Protein AF-A0A6P0M1C6-F1 (afdb_monomer_lite)

Secondary structure (DSSP, 8-state):
------------HHHHHHHHHHHHHHHHHHHHHH-SSSPEEEEEET-TTTHHHHHHHHHHHHTT-S-EEEEEE---

Radius of gyration: 14.61 Å; chains: 1; bounding box: 26×26×46 Å

Foldseek 3Di:
DDDDPPDPPPQDPCNVVVVLVCLLVVVVVVCVVPNLPDAAEEEDEQCPVVPNVVSNVVNCVVVVRPHYHYHDDYDD

Structure (mmCIF, N/CA/C/O backbone):
data_AF-A0A6P0M1C6-F1
#
_entry.id   AF-A0A6P0M1C6-F1
#
loop_
_atom_site.group_PDB
_atom_site.id
_atom_site.type_symbol
_atom_site.label_atom_id
_atom_site.label_alt_id
_atom_site.label_comp_id
_atom_site.label_asym_id
_atom_site.label_entity_id
_atom_site.label_seq_id
_atom_site.pdbx_PDB_ins_code
_atom_site.Cartn_x
_atom_site.Cartn_y
_atom_site.Cartn_z
_atom_site.occupancy
_atom_site.B_iso_or_equiv
_atom_site.auth_seq_id
_atom_site.auth_comp_id
_atom_site.auth_asym_id
_atom_site.auth_atom_id
_atom_site.pdbx_PDB_model_num
ATOM 1 N N . MET A 1 1 ? -15.786 3.798 -35.168 1.00 37.12 1 MET A N 1
ATOM 2 C CA . MET A 1 1 ? -15.355 2.869 -34.103 1.00 37.12 1 MET A CA 1
ATOM 3 C C . MET A 1 1 ? -13.840 2.982 -34.006 1.00 37.12 1 MET A C 1
ATOM 5 O O . MET A 1 1 ? -13.152 2.421 -34.847 1.00 37.12 1 MET A O 1
ATOM 9 N N . ASN A 1 2 ? -13.335 3.835 -33.111 1.00 41.94 2 ASN A N 1
ATOM 10 C CA . ASN A 1 2 ? -11.895 4.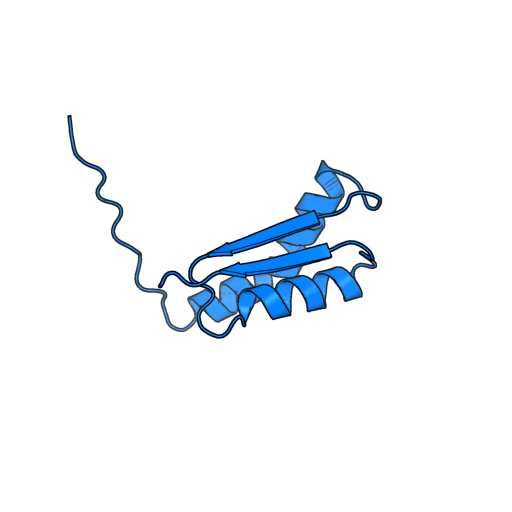083 -32.983 1.00 41.94 2 ASN A CA 1
ATOM 11 C C . ASN A 1 2 ? -11.330 3.148 -31.908 1.00 41.94 2 ASN A C 1
ATOM 13 O O . ASN A 1 2 ? -11.984 2.971 -30.884 1.00 41.94 2 ASN A O 1
ATOM 17 N N . ARG A 1 3 ? -10.182 2.514 -32.164 1.00 43.34 3 ARG A N 1
ATOM 18 C CA . ARG A 1 3 ? -9.592 1.525 -31.243 1.00 43.34 3 ARG A CA 1
ATOM 19 C C . ARG A 1 3 ? -8.889 2.215 -30.079 1.00 43.34 3 ARG A C 1
ATOM 21 O O . ARG A 1 3 ? -8.394 3.330 -30.236 1.00 43.34 3 ARG A O 1
ATOM 28 N N . ASP A 1 4 ? -8.817 1.522 -28.951 1.00 50.78 4 ASP A N 1
ATOM 29 C CA . ASP A 1 4 ? -8.226 1.995 -27.703 1.00 50.78 4 ASP A CA 1
ATOM 30 C C . ASP A 1 4 ? -6.777 2.448 -27.889 1.00 50.78 4 ASP A C 1
ATOM 32 O O . ASP A 1 4 ? -5.836 1.656 -27.916 1.00 50.78 4 ASP A O 1
ATOM 36 N N . SER A 1 5 ? -6.577 3.762 -27.980 1.00 45.09 5 SER A N 1
ATOM 37 C CA . SER A 1 5 ? -5.249 4.368 -27.977 1.00 45.09 5 SER A CA 1
ATOM 38 C C . SER A 1 5 ? -4.725 4.522 -26.547 1.00 45.09 5 SER A C 1
ATOM 40 O O . SER A 1 5 ? -4.270 5.607 -26.173 1.00 45.09 5 SER A O 1
ATOM 42 N N . TYR A 1 6 ? -4.787 3.451 -25.746 1.00 46.78 6 TYR A N 1
ATOM 43 C CA . TYR A 1 6 ? -4.053 3.381 -24.486 1.00 46.78 6 TYR A CA 1
ATOM 44 C C . TYR A 1 6 ? -2.561 3.308 -24.816 1.00 46.78 6 TYR A C 1
ATOM 46 O O . TYR A 1 6 ? -1.979 2.243 -25.010 1.00 46.78 6 TYR A O 1
ATOM 54 N N . ARG A 1 7 ? -1.944 4.481 -24.939 1.00 48.03 7 ARG A N 1
ATOM 55 C CA . ARG A 1 7 ? -0.494 4.618 -24.873 1.00 48.03 7 ARG A CA 1
ATOM 56 C C . ARG A 1 7 ? -0.142 4.630 -23.389 1.00 48.03 7 ARG A C 1
ATOM 58 O O . ARG A 1 7 ? -0.589 5.562 -22.715 1.00 48.03 7 ARG A O 1
ATOM 65 N N . PRO A 1 8 ? 0.642 3.667 -22.874 1.00 43.47 8 PRO A N 1
ATOM 66 C CA . PRO A 1 8 ? 1.221 3.802 -21.548 1.00 43.47 8 PRO A CA 1
ATOM 67 C C . PRO A 1 8 ? 1.982 5.127 -21.512 1.00 43.47 8 PRO A C 1
ATOM 69 O O . PRO A 1 8 ? 2.899 5.345 -22.307 1.00 43.47 8 PRO A O 1
ATOM 72 N N . LEU A 1 9 ? 1.559 6.048 -20.648 1.00 53.56 9 LEU A N 1
ATOM 73 C CA . LEU A 1 9 ? 2.300 7.282 -20.429 1.00 53.56 9 LEU A CA 1
ATOM 74 C C . LEU A 1 9 ? 3.594 6.886 -19.728 1.00 53.56 9 LEU A C 1
ATOM 76 O O . LEU A 1 9 ? 3.558 6.594 -18.535 1.00 53.56 9 LEU A O 1
ATOM 80 N N . THR A 1 10 ? 4.709 6.851 -20.466 1.00 51.78 10 THR A N 1
ATOM 81 C CA . THR A 1 10 ? 6.038 6.579 -19.908 1.00 51.78 10 THR A CA 1
ATOM 82 C C . THR A 1 10 ? 6.219 7.447 -18.663 1.00 51.78 10 THR A C 1
ATOM 84 O O . THR A 1 10 ? 6.214 8.678 -18.802 1.00 51.78 10 THR A O 1
ATOM 87 N N . PRO A 1 11 ? 6.316 6.862 -17.453 1.00 49.31 11 PRO A N 1
ATOM 88 C CA . PRO A 1 11 ? 6.336 7.656 -16.239 1.00 49.31 11 PRO A CA 1
ATOM 89 C C . PRO A 1 11 ? 7.512 8.630 -16.284 1.00 49.31 11 PRO A C 1
ATOM 91 O O . PRO A 1 11 ? 8.657 8.232 -16.506 1.00 49.31 11 PRO A O 1
ATOM 94 N N . LYS A 1 12 ? 7.244 9.926 -16.079 1.00 49.44 12 LYS A N 1
ATOM 95 C CA . LYS A 1 12 ? 8.324 10.883 -15.797 1.00 49.44 12 LYS A CA 1
ATOM 96 C C . LYS A 1 12 ? 9.090 10.376 -14.573 1.00 49.44 12 LYS A C 1
ATOM 98 O O . LYS A 1 12 ? 8.472 9.810 -13.679 1.00 49.44 12 LYS A O 1
ATOM 103 N N . ALA A 1 13 ? 10.390 10.646 -14.474 1.00 53.84 13 ALA A N 1
ATOM 104 C CA . ALA A 1 13 ? 11.186 10.199 -13.324 1.00 53.84 13 ALA A CA 1
ATOM 105 C C . ALA A 1 13 ? 10.631 10.678 -11.957 1.00 53.84 13 ALA A C 1
ATOM 107 O O . ALA A 1 13 ? 10.792 9.990 -10.956 1.00 53.84 13 ALA A O 1
ATOM 108 N N . ASP A 1 14 ? 9.918 11.813 -11.914 1.00 54.62 14 ASP A N 1
ATOM 109 C CA . ASP A 1 14 ? 9.199 12.283 -10.718 1.00 54.62 14 ASP A CA 1
ATOM 110 C C . ASP A 1 14 ? 7.870 11.545 -10.447 1.00 54.62 14 ASP A C 1
ATOM 112 O O . ASP A 1 14 ? 7.411 11.536 -9.311 1.00 54.62 14 ASP A O 1
ATOM 116 N N . ALA A 1 15 ? 7.238 10.922 -11.449 1.00 60.03 15 ALA A N 1
ATOM 117 C CA . ALA A 1 15 ? 5.873 10.396 -11.349 1.00 60.03 15 ALA A CA 1
ATOM 118 C C . ALA A 1 15 ? 5.736 9.303 -10.280 1.00 60.03 15 ALA A C 1
ATOM 120 O O . ALA A 1 15 ? 4.776 9.330 -9.515 1.00 60.03 15 ALA A O 1
ATOM 121 N N . THR A 1 16 ? 6.721 8.408 -10.153 1.00 65.50 16 THR A N 1
ATOM 122 C CA . THR A 1 16 ? 6.781 7.439 -9.046 1.00 65.50 16 THR A CA 1
ATOM 123 C C . THR A 1 16 ? 6.903 8.157 -7.699 1.00 65.50 16 THR A C 1
ATOM 125 O O . THR A 1 16 ? 6.174 7.845 -6.765 1.00 65.50 16 THR A O 1
ATOM 128 N N . GLY A 1 17 ? 7.759 9.180 -7.602 1.00 67.75 17 GLY A N 1
ATOM 129 C CA . GLY A 1 17 ? 7.920 9.994 -6.392 1.00 67.75 17 GLY A CA 1
ATOM 130 C C . GLY A 1 17 ? 6.685 10.826 -6.020 1.00 67.75 17 GLY A C 1
ATOM 131 O O . GLY A 1 17 ? 6.479 11.110 -4.842 1.00 67.75 17 GLY A O 1
ATOM 132 N N . TYR A 1 18 ? 5.849 11.193 -6.993 1.00 71.00 18 TYR A N 1
ATOM 133 C CA . TYR A 1 18 ? 4.538 11.801 -6.764 1.00 71.00 18 TYR A CA 1
ATOM 134 C C . TYR A 1 18 ? 3.513 10.753 -6.307 1.00 71.00 18 TYR A C 1
ATOM 136 O O . TYR A 1 18 ? 2.851 10.951 -5.291 1.0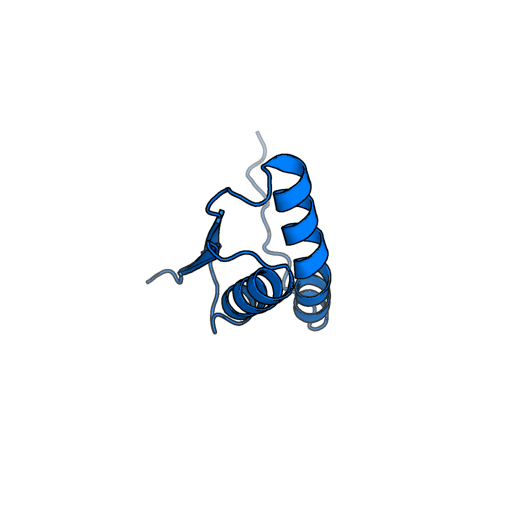0 71.00 18 TYR A O 1
ATOM 144 N N . LEU A 1 19 ? 3.438 9.605 -6.988 1.00 75.00 19 LEU A N 1
ATOM 145 C CA . LEU A 1 19 ? 2.528 8.507 -6.646 1.00 75.00 19 LEU A CA 1
ATOM 146 C C . LEU A 1 19 ? 2.763 7.997 -5.212 1.00 75.00 19 LEU A C 1
ATOM 148 O O . LEU A 1 19 ? 1.811 7.859 -4.448 1.00 75.00 19 LEU A O 1
ATOM 152 N N . LEU A 1 20 ? 4.027 7.819 -4.808 1.00 78.38 20 LEU A N 1
ATOM 153 C CA . LEU A 1 20 ? 4.402 7.412 -3.447 1.00 78.38 20 LEU A CA 1
ATOM 154 C C . LEU A 1 20 ? 3.936 8.414 -2.369 1.00 78.38 20 LEU A C 1
ATOM 156 O O . LEU A 1 20 ? 3.634 8.000 -1.251 1.00 78.38 20 LEU A O 1
ATOM 160 N N . LYS A 1 21 ? 3.830 9.715 -2.688 1.00 83.25 21 LYS A N 1
ATOM 161 C CA . LYS A 1 21 ? 3.287 10.744 -1.775 1.00 83.25 21 LYS A CA 1
ATOM 162 C C . LYS A 1 21 ? 1.760 10.709 -1.672 1.00 83.25 21 LYS A C 1
ATOM 164 O O . LYS A 1 21 ? 1.223 11.204 -0.687 1.00 83.25 21 LYS A O 1
ATOM 169 N N . MET A 1 22 ? 1.068 10.134 -2.657 1.00 86.62 22 MET A N 1
ATOM 170 C CA . MET A 1 22 ? -0.395 10.005 -2.664 1.00 86.62 22 MET A CA 1
ATOM 171 C C . MET A 1 22 ? -0.898 8.777 -1.889 1.00 86.62 22 MET A C 1
ATOM 173 O O . MET A 1 22 ? -2.079 8.721 -1.560 1.00 86.62 22 MET A O 1
ATOM 177 N N . ILE A 1 23 ? -0.025 7.817 -1.553 1.00 88.56 23 ILE A N 1
ATOM 178 C CA . ILE A 1 23 ? -0.393 6.582 -0.835 1.00 88.56 23 ILE A CA 1
ATOM 179 C C . ILE A 1 23 ? -1.156 6.843 0.481 1.00 88.56 23 ILE A C 1
ATOM 181 O O . ILE A 1 23 ? -2.201 6.216 0.662 1.00 88.56 23 ILE A O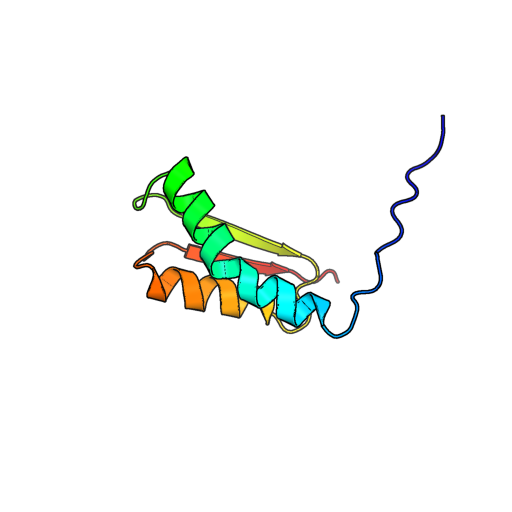 1
ATOM 185 N N . PRO A 1 24 ? -0.737 7.761 1.382 1.00 87.12 24 PRO A N 1
ATOM 186 C CA . PRO A 1 24 ? -1.480 8.015 2.619 1.00 87.12 24 PRO A CA 1
ATOM 187 C C . PRO A 1 24 ? -2.897 8.546 2.364 1.00 87.12 24 PRO A C 1
ATOM 189 O O . PRO A 1 24 ? -3.833 8.140 3.045 1.00 87.12 24 PRO A O 1
ATOM 192 N N . GLN A 1 25 ? -3.068 9.403 1.350 1.00 89.38 25 GLN A N 1
ATOM 193 C CA . GLN A 1 25 ? -4.373 9.938 0.947 1.00 89.38 25 GLN A CA 1
ATOM 194 C C . GLN A 1 25 ? -5.267 8.840 0.354 1.00 89.38 25 GLN A C 1
ATOM 196 O O . GLN A 1 25 ? -6.428 8.726 0.731 1.00 89.38 25 GLN A O 1
ATOM 201 N N . PHE A 1 26 ? -4.714 7.991 -0.516 1.00 88.19 26 PHE A N 1
ATOM 202 C CA . PHE A 1 26 ? -5.413 6.834 -1.081 1.00 88.19 26 PHE A CA 1
ATOM 203 C C . PHE A 1 26 ? -5.910 5.876 0.014 1.00 88.19 26 PHE A C 1
ATOM 205 O O . PHE A 1 26 ? -7.075 5.485 0.010 1.00 88.19 26 PHE A O 1
ATOM 212 N N . ILE A 1 27 ? -5.062 5.549 0.995 1.00 88.12 27 ILE A N 1
ATOM 213 C CA . ILE A 1 27 ? -5.449 4.694 2.125 1.00 88.12 27 ILE A CA 1
ATOM 214 C C . ILE A 1 27 ? -6.503 5.388 3.002 1.00 88.12 27 ILE A C 1
ATOM 216 O O . ILE A 1 27 ? -7.476 4.754 3.404 1.00 88.12 27 ILE A O 1
ATOM 220 N N . TYR A 1 28 ? -6.372 6.693 3.252 1.00 89.50 28 TYR A N 1
ATOM 221 C CA . TYR A 1 28 ? -7.369 7.464 3.998 1.00 89.50 28 TYR A CA 1
ATOM 222 C C . TYR A 1 28 ? -8.742 7.502 3.297 1.00 89.50 28 TYR A C 1
ATOM 224 O O . TYR A 1 28 ? -9.772 7.365 3.955 1.00 89.50 28 TYR A O 1
ATOM 232 N N . GLU A 1 29 ? -8.782 7.596 1.966 1.00 90.31 29 GLU A N 1
ATOM 233 C CA . GLU A 1 29 ? -10.024 7.508 1.184 1.00 90.31 29 GLU A CA 1
ATOM 234 C C . GLU A 1 29 ? -10.652 6.105 1.224 1.00 90.31 29 GLU A C 1
ATOM 236 O O . GLU A 1 29 ? -11.878 5.992 1.300 1.00 90.31 29 GLU A O 1
ATOM 241 N N . LEU A 1 30 ? -9.847 5.033 1.246 1.00 87.19 30 LEU A N 1
ATOM 242 C CA . LEU A 1 30 ? -10.347 3.672 1.491 1.00 87.19 30 LEU A CA 1
ATOM 243 C C . LEU A 1 30 ? -10.961 3.545 2.895 1.00 87.19 30 LEU A C 1
ATOM 245 O O . LEU A 1 30 ? -12.073 3.030 3.027 1.00 87.19 30 LEU A O 1
ATOM 249 N N . LEU A 1 31 ? -10.285 4.069 3.923 1.00 86.88 31 LEU A N 1
ATOM 250 C CA . LEU A 1 31 ? -10.774 4.083 5.305 1.00 86.88 31 LEU A CA 1
ATOM 251 C C . LEU A 1 31 ? -12.089 4.857 5.456 1.00 86.88 31 LEU A C 1
ATOM 253 O O . LEU A 1 31 ? -13.026 4.349 6.069 1.00 86.88 31 LEU A O 1
ATOM 257 N N . LEU A 1 32 ? -12.195 6.052 4.866 1.00 89.62 32 LEU A N 1
ATOM 258 C CA . LEU A 1 32 ? -13.428 6.847 4.883 1.00 89.62 32 LEU A CA 1
ATOM 259 C C . LEU A 1 32 ? -14.595 6.156 4.166 1.00 89.62 32 LEU A C 1
ATOM 261 O O . LEU A 1 32 ? -15.750 6.364 4.538 1.00 89.62 32 LEU A O 1
ATOM 265 N N . LYS A 1 33 ? -14.312 5.364 3.125 1.00 92.38 33 LYS A N 1
ATOM 266 C CA . LYS A 1 33 ? -15.340 4.730 2.292 1.00 92.38 33 LYS A CA 1
ATOM 267 C C . LYS A 1 33 ? -15.825 3.382 2.830 1.00 92.38 33 LYS A C 1
ATOM 269 O O . LYS A 1 33 ? -16.987 3.042 2.610 1.00 92.38 33 LYS A O 1
ATOM 274 N N . TYR A 1 34 ? -14.953 2.613 3.483 1.00 88.75 34 TYR A N 1
ATOM 275 C CA . TYR A 1 34 ? -15.240 1.229 3.885 1.00 88.75 34 TYR A CA 1
ATOM 276 C C . TYR A 1 34 ? -15.129 0.970 5.399 1.00 88.75 34 TYR A C 1
ATOM 278 O O 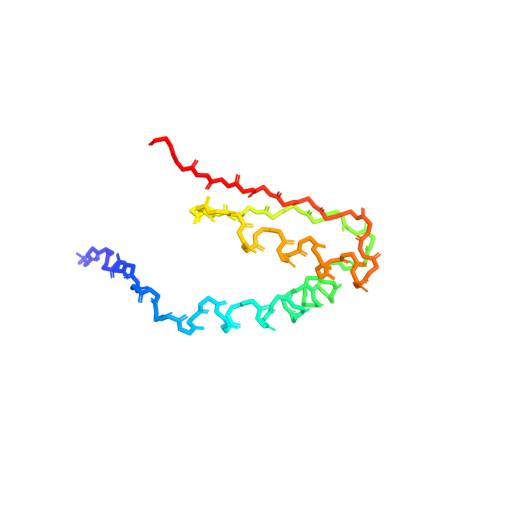. TYR A 1 34 ? -15.685 -0.017 5.870 1.00 88.75 34 TYR A O 1
ATOM 286 N N . GLY A 1 35 ? -14.488 1.857 6.168 1.00 86.25 35 GLY A N 1
ATOM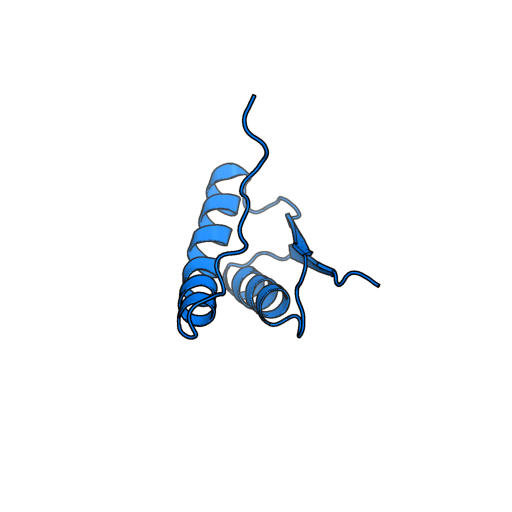 287 C CA . GLY A 1 35 ? -14.233 1.692 7.604 1.00 86.25 35 GLY A CA 1
ATOM 288 C C . GLY A 1 35 ? -12.830 1.153 7.920 1.00 86.25 35 GLY A C 1
ATOM 289 O O . GLY A 1 35 ? -12.094 0.736 7.027 1.00 86.25 35 GLY A O 1
ATOM 290 N N . GLN A 1 36 ? -12.450 1.182 9.203 1.00 84.12 36 GLN A N 1
ATOM 291 C CA . GLN A 1 36 ? -11.142 0.701 9.681 1.00 84.12 36 GLN A CA 1
ATOM 292 C C . GLN A 1 36 ? -11.085 -0.819 9.896 1.00 84.12 36 GLN A C 1
ATOM 294 O O . GLN A 1 36 ? -10.009 -1.397 9.791 1.00 84.12 36 GLN A O 1
ATOM 299 N N . ASP A 1 37 ? -12.223 -1.472 10.139 1.00 84.50 37 ASP A N 1
ATOM 300 C CA . ASP A 1 37 ? -12.300 -2.908 10.456 1.00 84.50 37 ASP A CA 1
ATOM 301 C C . ASP A 1 37 ? -12.339 -3.827 9.213 1.00 84.50 37 ASP A C 1
ATOM 303 O O . ASP A 1 37 ? -12.583 -5.030 9.323 1.00 84.50 37 ASP A O 1
ATOM 307 N N . VAL A 1 38 ? -12.130 -3.275 8.011 1.00 83.75 38 VAL A N 1
ATOM 308 C CA . VAL A 1 38 ? -12.205 -4.002 6.734 1.00 83.75 38 VAL A CA 1
ATOM 309 C C . VAL A 1 38 ? -10.819 -4.447 6.275 1.00 83.75 38 VAL A C 1
ATOM 311 O O . VAL A 1 38 ? -9.887 -3.652 6.217 1.00 83.75 38 VAL A O 1
ATOM 314 N N . GLU A 1 39 ? -10.689 -5.719 5.892 1.00 87.69 39 GLU A N 1
ATOM 315 C CA . GLU A 1 39 ? -9.472 -6.226 5.254 1.00 87.69 39 GLU A CA 1
ATOM 316 C C . GLU A 1 39 ? -9.334 -5.677 3.825 1.00 87.69 39 GLU A C 1
ATOM 318 O O . GLU A 1 39 ? -10.161 -5.953 2.950 1.00 87.69 39 GLU A O 1
ATOM 323 N N . PHE A 1 40 ? -8.260 -4.932 3.568 1.00 88.25 40 PHE A N 1
ATOM 324 C CA . PHE A 1 40 ? -7.939 -4.432 2.235 1.00 88.25 40 PHE A CA 1
ATOM 325 C C . PHE A 1 40 ? -7.077 -5.439 1.477 1.00 88.25 40 PHE A C 1
ATOM 327 O O . PHE A 1 40 ? -6.025 -5.860 1.954 1.00 88.25 40 PHE A O 1
ATOM 334 N N . ARG A 1 41 ? -7.505 -5.783 0.257 1.00 91.44 41 ARG A N 1
ATOM 335 C CA . ARG A 1 41 ? -6.739 -6.595 -0.698 1.00 91.44 41 ARG A CA 1
ATOM 336 C C . ARG A 1 41 ? -6.440 -5.757 -1.933 1.00 91.44 41 ARG A C 1
ATOM 338 O O . ARG A 1 41 ? -7.360 -5.368 -2.650 1.00 91.44 41 ARG A O 1
ATOM 345 N N . ILE A 1 42 ? -5.165 -5.459 -2.159 1.00 90.06 42 ILE A N 1
ATOM 346 C CA . ILE A 1 42 ? -4.695 -4.538 -3.202 1.00 90.06 42 ILE A CA 1
ATOM 347 C C . ILE A 1 42 ? -3.753 -5.300 -4.137 1.00 90.06 42 ILE A C 1
ATOM 349 O O . ILE A 1 42 ? -2.895 -6.042 -3.668 1.00 90.06 42 ILE A O 1
ATOM 353 N N . ALA A 1 43 ? -3.899 -5.124 -5.450 1.00 91.25 43 ALA A N 1
ATOM 354 C CA . ALA A 1 43 ? -2.997 -5.695 -6.448 1.00 91.25 43 ALA A CA 1
ATOM 355 C C . ALA A 1 43 ? -2.176 -4.582 -7.114 1.00 91.25 43 ALA A C 1
ATOM 357 O O . ALA A 1 43 ? -2.738 -3.651 -7.690 1.00 91.25 43 ALA A O 1
ATOM 358 N N . ASP A 1 44 ? -0.855 -4.699 -7.027 1.00 90.31 44 ASP A N 1
ATOM 359 C CA . ASP A 1 44 ? 0.135 -3.871 -7.713 1.00 90.31 44 ASP A CA 1
ATOM 360 C C . ASP A 1 44 ? 0.560 -4.638 -8.976 1.00 90.31 44 ASP A C 1
ATOM 362 O O . ASP A 1 44 ? 1.277 -5.634 -8.887 1.00 90.31 44 ASP A O 1
ATOM 366 N N . ILE A 1 45 ? 0.007 -4.265 -10.136 1.00 90.12 45 ILE A N 1
ATOM 367 C CA . ILE A 1 45 ? 0.159 -5.001 -11.404 1.00 90.12 45 ILE A CA 1
ATOM 368 C C . ILE A 1 45 ? 1.218 -4.302 -12.259 1.00 90.12 45 ILE A C 1
ATOM 370 O O . ILE A 1 45 ? 1.047 -3.133 -12.608 1.00 90.12 45 ILE A O 1
ATOM 374 N N . GLY A 1 46 ? 2.284 -5.017 -12.625 1.00 88.19 46 GLY A N 1
ATOM 375 C CA . GLY A 1 46 ? 3.502 -4.390 -13.149 1.00 88.19 46 GLY A CA 1
ATOM 376 C C . GLY A 1 46 ? 4.326 -3.736 -12.033 1.00 88.19 46 GLY A C 1
ATOM 377 O O . GLY A 1 46 ? 4.885 -2.654 -12.223 1.00 88.19 46 GLY A O 1
ATOM 378 N N . ALA A 1 47 ? 4.342 -4.364 -10.852 1.00 85.56 47 ALA A N 1
ATOM 379 C CA . ALA A 1 47 ? 5.016 -3.891 -9.645 1.00 85.56 47 ALA A CA 1
ATOM 380 C C . ALA A 1 47 ? 6.544 -3.738 -9.800 1.00 85.56 47 ALA A C 1
ATOM 382 O O . ALA A 1 47 ? 7.175 -3.004 -9.030 1.00 85.56 47 ALA A O 1
ATOM 383 N N . GLY A 1 48 ? 7.159 -4.451 -10.749 1.00 87.81 48 GLY A N 1
ATOM 384 C CA . GLY A 1 48 ? 8.600 -4.483 -10.995 1.00 87.81 48 GLY A CA 1
ATOM 385 C C . GLY A 1 48 ? 9.390 -4.917 -9.759 1.00 87.81 48 GLY A C 1
ATOM 386 O O . GLY A 1 48 ? 9.472 -6.092 -9.417 1.00 87.81 48 GLY A O 1
ATOM 387 N N . THR A 1 49 ? 9.975 -3.947 -9.053 1.00 86.31 49 THR A N 1
ATOM 388 C CA . THR A 1 49 ? 10.706 -4.164 -7.791 1.00 86.31 49 THR A CA 1
ATOM 389 C C . THR A 1 49 ? 9.809 -4.182 -6.544 1.00 86.31 49 THR A C 1
ATOM 391 O O . THR A 1 49 ? 10.324 -4.221 -5.428 1.00 86.31 49 THR A O 1
ATOM 394 N N . GLY A 1 50 ? 8.483 -4.079 -6.690 1.00 87.69 50 GLY A N 1
ATOM 395 C CA . GLY A 1 50 ? 7.528 -4.059 -5.574 1.00 87.69 50 GLY A CA 1
ATOM 396 C C . GLY A 1 50 ? 7.554 -2.776 -4.735 1.00 87.69 50 GLY A C 1
ATOM 397 O O . GLY A 1 50 ? 6.976 -2.737 -3.652 1.00 87.69 50 GLY A O 1
ATOM 398 N N . THR A 1 51 ? 8.224 -1.712 -5.199 1.00 87.94 51 THR A N 1
ATOM 399 C CA . THR A 1 51 ? 8.412 -0.467 -4.422 1.00 87.94 51 THR A CA 1
ATOM 400 C C . THR A 1 51 ? 7.088 0.215 -4.055 1.00 87.94 51 THR A C 1
ATOM 402 O O . THR A 1 51 ? 6.982 0.799 -2.975 1.00 87.94 51 THR A O 1
ATOM 405 N N . LEU A 1 52 ? 6.073 0.122 -4.921 1.00 87.50 52 LEU A N 1
ATOM 406 C CA . LEU A 1 52 ? 4.733 0.642 -4.651 1.00 87.50 52 LEU A CA 1
ATOM 407 C C . LEU A 1 52 ? 3.999 -0.243 -3.630 1.00 87.50 52 LEU A C 1
ATOM 409 O O . LEU A 1 52 ? 3.604 0.269 -2.581 1.00 87.50 52 LEU A O 1
ATOM 413 N N . ALA A 1 53 ? 3.904 -1.554 -3.871 1.00 89.38 53 ALA A N 1
ATOM 414 C CA . ALA A 1 53 ? 3.319 -2.516 -2.935 1.00 89.38 53 ALA A CA 1
ATOM 415 C C . ALA A 1 53 ? 3.888 -2.407 -1.508 1.00 89.38 53 ALA A C 1
ATOM 417 O O . ALA A 1 53 ? 3.123 -2.277 -0.548 1.00 89.38 53 ALA A O 1
ATOM 418 N N . ILE A 1 54 ? 5.220 -2.381 -1.369 1.00 89.50 54 ILE A N 1
ATOM 419 C CA . ILE A 1 54 ? 5.907 -2.208 -0.079 1.00 89.50 54 ILE A CA 1
ATOM 420 C C . ILE A 1 54 ? 5.451 -0.910 0.592 1.00 89.50 54 ILE A C 1
ATOM 422 O O . ILE A 1 54 ? 5.103 -0.924 1.774 1.00 89.50 54 ILE A O 1
ATOM 426 N N . ARG A 1 55 ? 5.400 0.211 -0.145 1.00 89.56 55 ARG A N 1
ATOM 427 C CA . ARG A 1 55 ? 5.049 1.494 0.471 1.00 89.56 55 ARG A CA 1
ATOM 428 C C . ARG A 1 55 ? 3.573 1.591 0.877 1.00 89.56 55 ARG A C 1
ATOM 430 O O . ARG A 1 55 ? 3.266 2.281 1.847 1.00 89.56 55 ARG A O 1
ATOM 437 N N . ILE A 1 56 ? 2.674 0.881 0.194 1.00 89.94 56 ILE A N 1
ATOM 438 C CA . ILE A 1 56 ? 1.259 0.775 0.589 1.00 89.94 56 ILE A CA 1
ATOM 439 C C . ILE A 1 56 ? 1.128 0.047 1.936 1.00 89.94 56 ILE A C 1
ATOM 441 O O . ILE A 1 56 ? 0.428 0.544 2.818 1.00 89.94 56 ILE A O 1
ATOM 445 N N . VAL A 1 57 ? 1.845 -1.066 2.138 1.00 90.25 57 VAL A N 1
ATOM 446 C CA . VAL A 1 57 ? 1.884 -1.780 3.433 1.00 90.25 57 VAL A CA 1
ATOM 447 C C . VAL A 1 57 ? 2.458 -0.883 4.537 1.00 90.25 57 VAL A C 1
ATOM 449 O O . VAL A 1 57 ? 1.844 -0.721 5.591 1.00 90.25 57 VAL A O 1
ATOM 452 N N . ASP A 1 58 ? 3.593 -0.235 4.268 1.00 90.94 58 ASP A N 1
ATOM 453 C CA . ASP A 1 58 ? 4.268 0.702 5.174 1.00 90.94 58 ASP A CA 1
ATOM 454 C C . ASP A 1 58 ? 3.346 1.821 5.688 1.00 90.94 58 ASP A C 1
ATOM 456 O O . ASP A 1 58 ? 3.444 2.215 6.850 1.00 90.94 58 ASP A O 1
ATOM 460 N N . GLU A 1 59 ? 2.515 2.419 4.831 1.00 90.62 59 GLU A N 1
ATOM 461 C CA . GLU A 1 59 ? 1.591 3.491 5.231 1.00 90.62 59 GLU A CA 1
ATOM 462 C C . GLU A 1 59 ? 0.321 2.945 5.895 1.00 90.62 59 GLU A C 1
ATOM 464 O O . GLU A 1 59 ? -0.155 3.540 6.861 1.00 90.62 59 GLU A O 1
ATOM 469 N N . ALA A 1 60 ? -0.184 1.784 5.465 1.00 88.62 60 ALA A N 1
ATOM 470 C CA . ALA A 1 60 ? -1.325 1.128 6.105 1.00 88.62 60 ALA A CA 1
ATOM 471 C C . ALA A 1 60 ? -1.033 0.807 7.583 1.00 88.62 60 ALA A C 1
ATOM 473 O O . ALA A 1 60 ? -1.840 1.131 8.456 1.00 88.62 60 ALA A O 1
ATOM 474 N N . ILE A 1 61 ? 0.164 0.283 7.876 1.00 88.12 61 ILE A N 1
ATOM 475 C CA . ILE A 1 61 ? 0.626 0.004 9.245 1.00 88.12 61 ILE A CA 1
ATOM 476 C C . ILE A 1 61 ? 0.709 1.294 10.081 1.00 88.12 61 ILE A C 1
ATOM 478 O O . ILE A 1 61 ? 0.242 1.312 11.220 1.00 88.12 61 ILE A O 1
ATOM 482 N N . LYS A 1 62 ? 1.243 2.397 9.528 1.00 89.31 62 LYS A N 1
ATOM 483 C CA . LYS A 1 62 ? 1.305 3.701 10.230 1.00 89.31 62 LYS A CA 1
ATOM 484 C C . LYS A 1 62 ? -0.079 4.270 10.553 1.00 89.31 62 LYS A C 1
ATOM 486 O O . LYS A 1 62 ? -0.232 4.945 11.566 1.00 89.31 62 LYS A O 1
ATOM 491 N N . LEU A 1 63 ? -1.069 3.994 9.705 1.00 85.00 63 LEU A N 1
ATOM 492 C CA . LEU A 1 63 ? -2.464 4.409 9.875 1.00 85.00 63 LEU A CA 1
ATOM 493 C C . LEU A 1 63 ? -3.285 3.437 10.750 1.00 85.00 63 LEU A C 1
ATOM 495 O O . LEU A 1 63 ? -4.493 3.620 10.898 1.00 85.00 63 LEU A O 1
ATOM 499 N N . GLY A 1 64 ? -2.641 2.432 11.356 1.00 83.25 64 GLY A N 1
ATOM 500 C CA . GLY A 1 64 ? -3.262 1.488 12.290 1.00 83.25 64 GLY A CA 1
ATOM 501 C C . GLY A 1 64 ? -4.021 0.330 11.634 1.00 83.25 64 GLY A C 1
ATOM 502 O O . GLY A 1 64 ? -4.715 -0.404 12.334 1.00 83.25 64 GLY A O 1
ATOM 503 N N . ILE A 1 65 ? -3.897 0.143 10.317 1.00 83.38 65 ILE A N 1
ATOM 504 C CA . ILE A 1 65 ? -4.572 -0.937 9.589 1.00 83.38 65 ILE A CA 1
ATOM 505 C C . ILE A 1 65 ? -3.811 -2.246 9.817 1.00 83.38 65 ILE A C 1
ATOM 507 O O . ILE A 1 65 ? -2.721 -2.452 9.282 1.00 83.38 65 ILE A O 1
ATOM 511 N N . SER A 1 66 ? -4.404 -3.149 10.595 1.00 73.69 66 SER A N 1
ATOM 512 C CA . SER A 1 66 ? -3.856 -4.479 10.894 1.00 73.69 66 SER A CA 1
ATOM 513 C C . SER A 1 66 ? -4.079 -5.510 9.776 1.00 73.69 66 SER A C 1
ATOM 515 O O . SER A 1 66 ? -3.416 -6.544 9.759 1.00 73.69 66 SER A O 1
ATOM 517 N N . SER A 1 67 ? -4.990 -5.230 8.841 1.00 80.94 67 SER A N 1
ATOM 518 C CA . SER A 1 67 ? -5.495 -6.149 7.812 1.00 80.94 67 SER A CA 1
ATOM 519 C C . SER A 1 67 ? -5.337 -5.580 6.389 1.00 80.94 67 SER A C 1
ATOM 521 O O . SER A 1 67 ? -6.296 -5.452 5.631 1.00 80.94 67 SER A O 1
ATOM 523 N N . CYS A 1 68 ? -4.108 -5.225 5.999 1.00 88.31 68 CYS A N 1
ATOM 524 C CA . CYS A 1 68 ? -3.785 -4.806 4.629 1.00 88.31 68 CYS A CA 1
ATOM 525 C C . CYS A 1 68 ? -2.900 -5.853 3.934 1.00 88.31 68 CYS A C 1
ATOM 527 O O . CYS A 1 68 ? -1.764 -6.085 4.347 1.00 88.31 68 CYS A O 1
ATOM 529 N N . ILE A 1 69 ? -3.417 -6.474 2.872 1.00 89.94 69 ILE A N 1
ATOM 530 C CA . ILE A 1 69 ? -2.717 -7.465 2.048 1.00 89.94 69 ILE A CA 1
ATOM 531 C C . ILE A 1 69 ? -2.472 -6.853 0.667 1.00 89.94 69 ILE A C 1
ATOM 533 O O . ILE A 1 69 ? -3.419 -6.509 -0.045 1.00 89.94 69 ILE A O 1
ATOM 537 N N . VAL A 1 70 ? -1.203 -6.745 0.270 1.00 91.38 70 VAL A N 1
ATOM 538 C CA . VAL A 1 70 ? -0.817 -6.201 -1.037 1.00 91.38 70 VAL A CA 1
ATOM 539 C C . VAL A 1 70 ? -0.069 -7.257 -1.844 1.00 91.38 70 VAL A C 1
ATOM 541 O O . VAL A 1 70 ? 0.952 -7.784 -1.406 1.00 91.38 70 VAL A O 1
ATOM 544 N N . TYR A 1 71 ? -0.586 -7.562 -3.030 1.00 91.88 71 TYR A N 1
ATOM 545 C CA . TYR A 1 71 ? -0.012 -8.513 -3.973 1.00 91.88 71 TYR A CA 1
ATOM 546 C C . TYR A 1 71 ? 0.805 -7.750 -5.019 1.00 91.88 71 TYR A C 1
ATOM 548 O O . TYR A 1 71 ? 0.228 -7.036 -5.836 1.00 91.88 71 TYR A O 1
ATOM 556 N N . ALA A 1 72 ? 2.129 -7.906 -5.009 1.00 91.19 72 ALA A N 1
ATOM 557 C CA . ALA A 1 72 ? 2.976 -7.496 -6.127 1.00 91.19 72 ALA A CA 1
ATOM 558 C C . ALA A 1 72 ? 2.883 -8.560 -7.232 1.00 91.19 72 ALA A C 1
ATOM 560 O O . ALA A 1 72 ? 3.188 -9.728 -6.983 1.00 91.19 72 ALA A O 1
ATOM 561 N N . VAL A 1 73 ? 2.422 -8.171 -8.422 1.00 91.50 73 VAL A N 1
ATOM 562 C CA . VAL A 1 73 ? 2.123 -9.076 -9.539 1.00 91.50 73 VAL A CA 1
ATOM 563 C C . VAL A 1 73 ? 2.874 -8.621 -10.787 1.00 91.50 73 VAL A C 1
ATOM 565 O O . VAL A 1 73 ? 2.501 -7.633 -11.421 1.00 91.50 73 VAL A O 1
ATOM 568 N N . GLU A 1 74 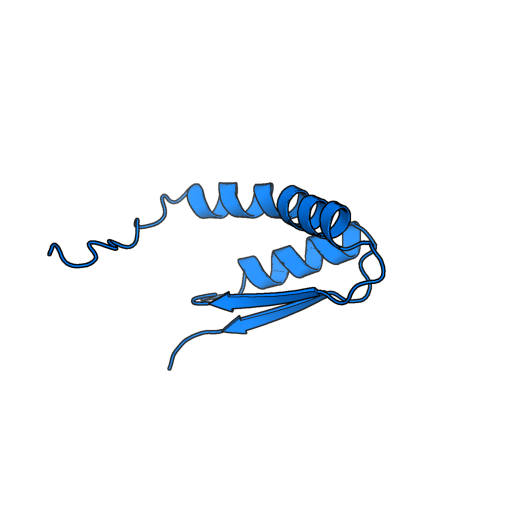? 3.899 -9.382 -11.160 1.00 86.50 74 GLU A N 1
ATOM 569 C CA . GLU A 1 74 ? 4.514 -9.314 -12.487 1.00 86.50 74 GLU A CA 1
ATOM 570 C C . GLU A 1 74 ? 3.848 -10.326 -13.437 1.00 86.50 74 GLU A C 1
ATOM 572 O O . GLU A 1 74 ? 3.425 -11.394 -12.983 1.00 86.50 74 GLU A O 1
ATOM 577 N N . PRO A 1 75 ? 3.745 -10.023 -14.744 1.00 78.00 75 PRO A N 1
ATOM 578 C CA . PRO A 1 75 ? 3.497 -11.034 -15.768 1.00 78.00 75 PRO A CA 1
ATOM 579 C C . PRO A 1 75 ? 4.742 -11.914 -15.997 1.00 78.00 75 PRO A C 1
ATOM 581 O O . PRO A 1 75 ? 5.865 -11.487 -15.724 1.00 78.00 75 PRO A O 1
ATOM 584 N N . GLU A 1 76 ? 4.525 -13.122 -16.526 1.00 72.00 76 GLU A N 1
ATOM 585 C CA . GLU A 1 76 ? 5.576 -14.041 -17.012 1.00 72.00 76 GLU A CA 1
ATOM 586 C C . GLU A 1 76 ? 6.167 -13.607 -18.370 1.00 72.00 76 GLU A C 1
ATOM 588 O O . GLU A 1 76 ? 5.401 -13.063 -19.204 1.00 72.00 76 GLU A O 1
#

pLDDT: mean 78.74, std 16.07, range [37.12, 92.38]

Sequence (76 aa):
MNRDSYRPLTPKADATGYLLKMIPQFIYELLLKYGQDVEFRIADIGAGTGTLAIRIVDEAIKLGISSCIVYAVEPE